Protein AF-A0A0Q9Y7Z0-F1 (afdb_monomer)

Mean predicted aligned error: 8.97 Å

Radius of gyration: 19.62 Å; Cα contacts (8 Å, |Δi|>4): 110; chains: 1; bounding box: 45×22×59 Å

Nearest PDB structures (foldseek):
  5e86-assembly1_A  TM=5.819E-01  e=2.543E-02  Homo sapiens
  6jpv-assembly1_B-2  TM=5.357E-01  e=3.797E-02  Homo sapiens
  1mu2-assembly1_B  TM=4.332E-01  e=1.112E+00  Human immunodeficiency virus 2

Structure (mmCIF, N/CA/C/O backbone):
data_AF-A0A0Q9Y7Z0-F1
#
_entry.id   AF-A0A0Q9Y7Z0-F1
#
loop_
_atom_site.group_PDB
_atom_site.id
_atom_site.type_symbol
_atom_site.label_atom_id
_atom_site.label_alt_id
_atom_site.label_comp_id
_atom_site.label_asym_id
_atom_site.label_entity_id
_atom_site.label_seq_id
_atom_site.pdbx_PDB_ins_code
_atom_site.Cartn_x
_atom_site.Cartn_y
_atom_site.Cartn_z
_atom_site.occupancy
_atom_site.B_iso_or_equiv
_atom_site.auth_seq_id
_atom_site.auth_comp_id
_atom_site.auth_asym_id
_atom_site.auth_atom_id
_atom_site.pdbx_PDB_model_num
ATOM 1 N N . MET A 1 1 ? -0.293 8.299 -5.335 1.00 86.81 1 MET A N 1
ATOM 2 C CA . MET A 1 1 ? -1.039 7.042 -5.172 1.00 86.81 1 MET A CA 1
ATOM 3 C C . MET A 1 1 ? -1.888 7.208 -3.940 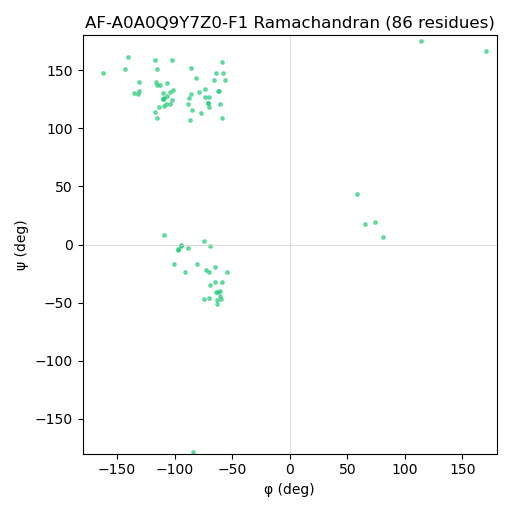1.00 86.81 1 MET A C 1
ATOM 5 O O . MET A 1 1 ? -1.331 7.469 -2.878 1.00 86.81 1 MET A O 1
ATOM 9 N N . ASP A 1 2 ? -3.193 7.058 -4.110 1.00 91.81 2 ASP A N 1
ATOM 10 C CA . ASP A 1 2 ? -4.142 7.089 -3.006 1.00 91.81 2 ASP A CA 1
ATOM 11 C C . ASP A 1 2 ? -4.632 5.669 -2.738 1.00 91.81 2 ASP A C 1
ATOM 13 O O . ASP A 1 2 ? -4.857 4.893 -3.668 1.00 91.81 2 ASP A O 1
ATOM 17 N N . VAL A 1 3 ? -4.744 5.330 -1.459 1.00 91.69 3 VAL A N 1
ATOM 18 C CA . VAL A 1 3 ? -5.349 4.090 -0.975 1.00 91.69 3 VAL A CA 1
ATOM 19 C C . VAL A 1 3 ? -6.654 4.471 -0.300 1.00 91.69 3 VAL A C 1
ATOM 21 O O . VAL A 1 3 ? -6.667 5.315 0.600 1.00 91.69 3 VAL A O 1
ATOM 24 N N . THR A 1 4 ? -7.747 3.856 -0.737 1.00 91.69 4 THR A N 1
ATOM 25 C CA . THR A 1 4 ? -9.101 4.137 -0.260 1.00 91.69 4 THR A CA 1
ATOM 26 C C . THR A 1 4 ? -9.702 2.932 0.458 1.00 91.69 4 THR A C 1
ATOM 28 O O . THR A 1 4 ? -9.372 1.788 0.153 1.00 91.69 4 THR A O 1
ATOM 31 N N . GLU A 1 5 ? -10.595 3.188 1.410 1.00 89.81 5 GLU A N 1
ATOM 32 C CA . GLU A 1 5 ? -11.392 2.183 2.119 1.00 89.81 5 GLU A CA 1
ATOM 33 C C . GLU A 1 5 ? -12.867 2.613 2.098 1.00 89.81 5 GLU A C 1
ATOM 35 O O . GLU A 1 5 ? -13.190 3.769 2.382 1.00 89.81 5 GLU A O 1
ATOM 40 N N . GLY A 1 6 ? -13.757 1.688 1.743 1.00 89.00 6 GLY A N 1
ATOM 41 C CA . GLY A 1 6 ? -15.197 1.912 1.652 1.00 89.00 6 GLY A CA 1
ATOM 42 C C . GLY A 1 6 ? -15.906 0.729 0.992 1.00 89.00 6 GLY A C 1
ATOM 43 O O . GLY A 1 6 ? -15.255 -0.146 0.426 1.00 89.00 6 GLY A O 1
ATOM 44 N N . GLU A 1 7 ? -17.232 0.693 1.103 1.00 89.00 7 GLU A N 1
ATOM 45 C CA . GLU A 1 7 ? -18.085 -0.341 0.488 1.00 89.00 7 GLU A CA 1
ATOM 46 C C . GLU A 1 7 ? -18.693 0.111 -0.851 1.00 89.00 7 GLU A C 1
ATOM 48 O O . GLU A 1 7 ? -19.361 -0.676 -1.518 1.00 89.00 7 GLU A O 1
ATOM 53 N N . ASP A 1 8 ? -18.464 1.369 -1.233 1.00 93.88 8 ASP A N 1
ATOM 54 C CA . ASP A 1 8 ? -18.978 1.981 -2.457 1.00 93.88 8 ASP A CA 1
ATOM 55 C C . ASP A 1 8 ? -17.889 2.054 -3.544 1.00 93.88 8 ASP A C 1
ATOM 57 O O . ASP A 1 8 ? -16.692 2.006 -3.254 1.00 93.88 8 ASP A O 1
ATOM 61 N N . GLU A 1 9 ? -18.304 2.169 -4.802 1.00 88.31 9 GLU A N 1
ATOM 62 C CA . GLU A 1 9 ? -17.404 2.400 -5.937 1.00 88.31 9 GLU A CA 1
ATOM 63 C C . GLU A 1 9 ? -17.211 3.896 -6.215 1.00 88.31 9 GLU A C 1
ATOM 65 O O . GLU A 1 9 ? -16.201 4.281 -6.810 1.00 88.31 9 GLU A O 1
ATOM 70 N N . ASP A 1 10 ? -18.157 4.742 -5.794 1.00 88.81 10 ASP A N 1
ATOM 71 C CA . ASP A 1 10 ? -18.069 6.186 -5.962 1.00 88.81 10 ASP A CA 1
ATOM 72 C C . ASP A 1 10 ? -16.999 6.776 -5.022 1.00 88.81 10 ASP A C 1
ATOM 74 O O . ASP A 1 10 ? -17.110 6.651 -3.794 1.00 88.81 10 ASP A O 1
ATOM 78 N N . PRO A 1 11 ? -15.976 7.472 -5.559 1.00 84.88 11 PRO A N 1
ATOM 79 C CA . PRO A 1 11 ? -14.971 8.156 -4.755 1.00 84.88 11 PRO A CA 1
ATOM 80 C C . PRO A 1 11 ? -15.534 9.152 -3.731 1.00 84.88 11 PRO A C 1
ATOM 82 O O . PRO A 1 11 ? -14.857 9.447 -2.748 1.00 84.88 11 PRO A O 1
ATOM 85 N N . GLU A 1 12 ? -16.745 9.678 -3.942 1.00 87.00 12 GLU A N 1
ATOM 86 C CA . GLU A 1 12 ? -17.416 10.587 -3.006 1.00 87.00 12 GLU A CA 1
ATOM 87 C C . GLU A 1 12 ? -17.924 9.870 -1.739 1.00 87.00 12 GLU A C 1
ATOM 89 O O . GLU A 1 12 ? -18.067 10.498 -0.687 1.00 87.00 12 GLU A O 1
ATOM 94 N N . TYR A 1 13 ? -18.129 8.549 -1.803 1.00 84.56 13 TYR A N 1
ATOM 95 C CA . TYR A 1 13 ? -18.637 7.724 -0.699 1.00 84.56 13 TYR A CA 1
ATOM 96 C C . TYR A 1 13 ? -17.587 6.789 -0.078 1.00 84.56 13 TYR A C 1
ATOM 98 O O . TYR A 1 13 ? -17.913 5.985 0.798 1.00 84.56 13 TYR A O 1
ATOM 106 N N . ILE A 1 14 ? -16.314 6.922 -0.461 1.00 88.38 14 ILE A N 1
ATOM 107 C CA . ILE A 1 14 ? -15.188 6.186 0.133 1.00 88.38 14 ILE A CA 1
ATOM 108 C C . ILE A 1 14 ? -14.198 7.136 0.808 1.00 88.38 14 ILE A C 1
ATOM 110 O O . ILE A 1 14 ? -14.124 8.328 0.515 1.00 88.38 14 ILE A O 1
ATOM 114 N N . LYS A 1 15 ? -13.397 6.607 1.733 1.00 87.38 15 LYS A N 1
ATOM 115 C CA . LYS A 1 15 ? -12.402 7.392 2.467 1.00 87.38 15 LYS A CA 1
ATOM 116 C C . LYS A 1 15 ? -11.005 7.118 1.933 1.00 87.38 15 LYS A C 1
ATOM 118 O O . LYS A 1 15 ? -10.585 5.968 1.877 1.00 87.38 15 LYS A O 1
ATOM 123 N N . ILE A 1 16 ? -10.235 8.166 1.647 1.00 90.56 16 ILE A N 1
ATOM 124 C CA . ILE A 1 16 ? -8.782 8.038 1.469 1.00 90.56 16 ILE A CA 1
ATOM 125 C C . ILE A 1 16 ? -8.160 7.747 2.839 1.00 90.56 16 ILE A C 1
ATOM 127 O O . ILE A 1 16 ? -8.282 8.545 3.771 1.00 90.56 16 ILE A O 1
ATOM 131 N N . ILE A 1 17 ? -7.511 6.592 2.965 1.00 90.25 17 ILE A N 1
ATOM 132 C CA . ILE A 1 17 ? -6.834 6.154 4.192 1.00 90.25 17 ILE A CA 1
ATOM 133 C C . ILE A 1 17 ? -5.322 6.376 4.137 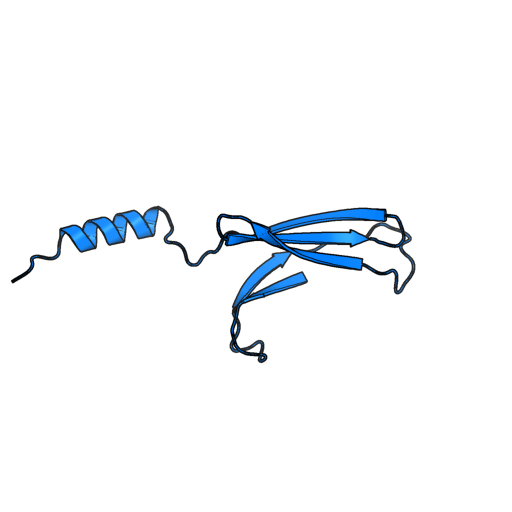1.00 90.25 17 ILE A C 1
ATOM 135 O O . ILE A 1 17 ? -4.679 6.417 5.181 1.00 90.25 17 ILE A O 1
ATOM 139 N N . GLY A 1 18 ? -4.751 6.585 2.951 1.00 89.94 18 GLY A N 1
ATOM 140 C CA . GLY A 1 18 ? -3.353 6.969 2.803 1.00 89.94 18 GLY A CA 1
ATOM 141 C C . GLY A 1 18 ? -3.055 7.551 1.430 1.00 89.94 18 GLY A C 1
ATOM 142 O O . GLY A 1 18 ? -3.638 7.137 0.431 1.00 89.94 18 GLY A O 1
ATOM 143 N N . THR A 1 19 ? -2.111 8.487 1.396 1.00 92.56 19 THR A N 1
ATOM 144 C CA . THR A 1 19 ? -1.618 9.124 0.173 1.00 92.56 19 THR A CA 1
ATOM 145 C C . THR A 1 19 ? -0.101 9.115 0.203 1.00 92.56 19 THR A C 1
ATOM 147 O O . THR A 1 19 ? 0.513 9.555 1.176 1.00 92.56 19 THR A O 1
ATOM 150 N N . SER A 1 20 ? 0.512 8.639 -0.878 1.00 89.38 20 SER A N 1
ATOM 151 C CA . SER A 1 20 ? 1.964 8.674 -1.045 1.00 89.38 20 SER A CA 1
ATOM 152 C C . SER A 1 20 ? 2.365 8.950 -2.489 1.00 89.38 20 SER A C 1
ATOM 154 O O . SER A 1 20 ? 1.661 8.600 -3.443 1.00 89.38 20 SER A O 1
ATOM 156 N N . THR A 1 21 ? 3.529 9.570 -2.649 1.00 91.81 21 THR A N 1
ATOM 157 C CA . THR A 1 21 ? 4.180 9.778 -3.941 1.00 91.81 21 THR A CA 1
ATOM 158 C C . THR A 1 21 ? 5.366 8.835 -4.035 1.00 91.81 21 THR A C 1
ATOM 160 O O . THR A 1 21 ? 6.224 8.822 -3.156 1.00 91.81 21 THR A O 1
ATOM 163 N N . ILE A 1 22 ? 5.425 8.064 -5.117 1.00 90.38 22 ILE A N 1
ATOM 164 C CA . ILE A 1 22 ? 6.532 7.152 -5.395 1.00 90.38 22 ILE A CA 1
ATOM 165 C C . ILE A 1 22 ? 7.433 7.808 -6.434 1.00 90.38 22 ILE A C 1
ATOM 167 O O . ILE A 1 22 ? 6.952 8.309 -7.452 1.00 90.38 22 ILE A O 1
ATOM 171 N N . GLN A 1 23 ? 8.737 7.794 -6.179 1.00 90.62 23 GLN A N 1
ATOM 172 C CA . GLN A 1 23 ? 9.725 8.298 -7.123 1.00 90.62 23 GLN A CA 1
ATOM 173 C C . GLN A 1 23 ? 10.132 7.178 -8.074 1.00 90.62 23 GLN A C 1
ATOM 175 O O . GLN A 1 23 ? 10.632 6.141 -7.644 1.00 90.62 23 GLN A O 1
ATOM 180 N N . LEU A 1 24 ? 9.921 7.391 -9.372 1.00 91.19 24 LEU A N 1
ATOM 181 C CA . LEU A 1 24 ? 10.334 6.433 -10.393 1.00 91.19 24 LEU A CA 1
ATOM 182 C C . LEU A 1 24 ? 11.829 6.591 -10.715 1.00 91.19 24 LEU A C 1
ATOM 184 O O . LEU A 1 24 ? 12.328 7.723 -10.753 1.00 91.19 24 LEU A O 1
ATOM 188 N N . PRO A 1 25 ? 12.549 5.485 -10.976 1.00 89.12 25 PRO A N 1
ATOM 189 C CA . PRO A 1 25 ? 13.942 5.545 -11.392 1.00 89.12 25 PRO A CA 1
ATOM 190 C C . PRO A 1 25 ? 14.079 6.251 -12.746 1.00 89.12 25 PRO A C 1
ATOM 192 O O . PRO A 1 25 ? 13.213 6.166 -13.622 1.00 89.12 25 PRO A O 1
ATOM 195 N N . SER A 1 26 ? 15.195 6.955 -12.933 1.00 90.00 26 SER A N 1
ATOM 196 C CA . SER A 1 26 ? 15.502 7.587 -14.213 1.00 90.00 26 SER A CA 1
ATOM 197 C C . SER A 1 26 ? 15.734 6.531 -15.297 1.00 90.00 26 SER A C 1
ATOM 199 O O . SER A 1 26 ? 16.338 5.488 -15.060 1.00 90.00 26 SER A O 1
ATOM 201 N N . GLY A 1 27 ? 15.253 6.806 -16.512 1.00 88.56 27 GLY A N 1
ATOM 202 C CA . GLY A 1 27 ? 15.423 5.899 -17.650 1.00 88.56 27 GLY A CA 1
ATOM 203 C C . GLY A 1 27 ? 14.437 4.730 -17.700 1.00 88.56 27 GLY A C 1
ATOM 204 O O . GLY A 1 27 ? 14.576 3.889 -18.585 1.00 88.56 27 GLY A O 1
ATOM 205 N N . LEU A 1 28 ? 13.434 4.688 -16.815 1.00 91.69 28 LEU A N 1
ATOM 206 C CA . LEU A 1 28 ? 12.349 3.715 -16.907 1.00 91.69 28 LEU A CA 1
ATOM 207 C C . LEU A 1 28 ? 11.593 3.890 -18.241 1.00 91.69 28 LEU A C 1
ATOM 209 O O . LEU A 1 28 ? 11.071 4.983 -18.498 1.00 91.69 28 LEU A O 1
ATOM 213 N N . PRO A 1 29 ? 11.522 2.858 -19.104 1.00 94.12 29 PRO A N 1
ATOM 214 C CA . PRO A 1 29 ? 10.760 2.944 -20.342 1.00 94.12 29 PRO A CA 1
ATOM 215 C C . PRO A 1 29 ? 9.288 3.264 -20.077 1.00 94.12 29 PRO A C 1
ATOM 217 O O . PRO A 1 29 ? 8.706 2.817 -19.084 1.00 94.12 29 PRO A O 1
ATOM 220 N N . MET A 1 30 ? 8.654 3.999 -20.992 1.00 92.62 30 MET A N 1
ATOM 221 C CA . MET A 1 30 ? 7.207 4.197 -20.924 1.00 92.62 30 MET A CA 1
ATOM 222 C C . MET A 1 30 ? 6.477 2.852 -20.911 1.00 92.62 30 MET A C 1
ATOM 224 O O . 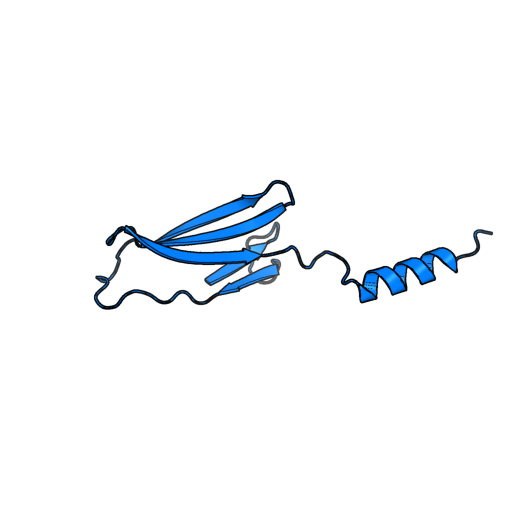MET A 1 30 ? 6.841 1.931 -21.639 1.00 92.62 30 MET A O 1
ATOM 228 N N . SER A 1 31 ? 5.404 2.778 -20.123 1.00 92.38 31 SER A N 1
ATOM 229 C CA . SER A 1 31 ? 4.595 1.566 -19.926 1.00 92.38 31 SER A CA 1
ATOM 230 C C . SER A 1 31 ? 5.328 0.406 -19.239 1.00 92.38 31 SER A C 1
ATOM 232 O O . SER A 1 31 ? 4.856 -0.727 -19.306 1.00 92.38 31 SER A O 1
ATOM 234 N N . SER A 1 32 ? 6.455 0.666 -18.565 1.00 94.88 32 SER A N 1
ATOM 235 C CA . SER A 1 32 ? 7.071 -0.342 -17.697 1.00 94.88 32 SER A CA 1
ATOM 236 C C . SER A 1 32 ? 6.107 -0.723 -16.568 1.00 94.88 32 SER A C 1
ATOM 238 O O . SER A 1 32 ? 5.528 0.170 -15.941 1.00 94.88 32 SER A O 1
ATOM 240 N N . PRO A 1 33 ? 5.903 -2.025 -16.312 1.00 95.44 33 PRO A N 1
ATOM 241 C CA . PRO A 1 33 ? 4.946 -2.477 -15.316 1.00 95.44 33 PRO A CA 1
ATOM 242 C C . PRO A 1 33 ? 5.419 -2.152 -13.896 1.00 95.44 33 PRO A C 1
ATOM 244 O O . PRO A 1 33 ? 6.512 -2.546 -13.488 1.00 95.44 33 PRO A O 1
ATOM 247 N N . ILE A 1 34 ? 4.556 -1.476 -13.138 1.00 95.06 34 ILE A N 1
ATOM 248 C CA . ILE A 1 34 ? 4.710 -1.281 -11.696 1.00 95.06 34 ILE A CA 1
ATOM 249 C C . ILE A 1 34 ? 3.735 -2.216 -10.987 1.00 95.06 34 ILE A C 1
ATOM 251 O O . ILE A 1 34 ? 2.525 -2.138 -11.200 1.00 95.06 34 ILE A O 1
ATOM 255 N N . GLU A 1 35 ? 4.262 -3.097 -10.146 1.00 96.69 35 GLU A N 1
ATOM 256 C CA . GLU A 1 35 ? 3.468 -3.941 -9.264 1.00 96.69 35 GLU A CA 1
ATOM 257 C C . GLU A 1 35 ? 3.151 -3.185 -7.979 1.00 96.69 35 GLU A C 1
ATOM 259 O O . GLU A 1 35 ? 4.041 -2.643 -7.323 1.00 96.69 35 GLU A O 1
ATOM 264 N N . ILE A 1 36 ? 1.872 -3.174 -7.615 1.00 96.12 36 ILE A N 1
ATOM 265 C CA . ILE A 1 36 ? 1.388 -2.634 -6.352 1.00 96.12 36 ILE A CA 1
ATOM 266 C C . ILE A 1 36 ? 0.842 -3.799 -5.534 1.00 96.12 36 ILE A C 1
ATOM 268 O O . ILE A 1 36 ? -0.112 -4.456 -5.945 1.00 96.12 36 ILE A O 1
ATOM 272 N N . THR A 1 37 ? 1.434 -4.042 -4.367 1.00 96.81 37 THR A N 1
ATOM 273 C CA . THR A 1 37 ? 0.962 -5.053 -3.415 1.00 96.81 37 THR A CA 1
ATOM 274 C C . THR A 1 37 ? 0.328 -4.361 -2.219 1.00 96.81 37 THR A C 1
ATOM 276 O O . THR A 1 37 ? 1.003 -3.605 -1.522 1.00 96.81 37 THR A O 1
ATOM 279 N N . ILE A 1 38 ? -0.951 -4.643 -1.965 1.00 94.94 38 ILE A N 1
ATOM 280 C CA . ILE A 1 38 ? -1.670 -4.208 -0.762 1.00 94.94 38 ILE A CA 1
ATOM 281 C C . ILE A 1 38 ? -1.904 -5.437 0.113 1.00 94.94 38 ILE A C 1
ATOM 283 O O . ILE A 1 38 ? -2.453 -6.438 -0.347 1.00 94.94 38 ILE A O 1
ATOM 287 N N . SER A 1 39 ? -1.481 -5.377 1.370 1.00 95.19 39 SER A N 1
ATOM 288 C CA . SER A 1 39 ? -1.662 -6.465 2.332 1.00 95.19 39 SER A CA 1
ATOM 289 C C . SER A 1 39 ? -2.013 -5.939 3.718 1.00 95.19 39 SER A C 1
ATOM 291 O O . SER A 1 39 ? -1.792 -4.770 4.023 1.00 95.19 39 SER A O 1
ATOM 293 N N . TYR A 1 40 ? -2.569 -6.816 4.550 1.00 92.88 40 TYR A N 1
ATOM 294 C CA . TYR A 1 40 ? -2.888 -6.532 5.945 1.00 92.88 40 TYR A CA 1
ATOM 295 C C . TYR A 1 40 ? -2.029 -7.413 6.845 1.00 92.88 40 TYR A C 1
ATOM 297 O O . TYR A 1 40 ? -1.874 -8.609 6.579 1.00 92.88 40 TYR A O 1
ATOM 305 N N . ASP A 1 41 ? -1.500 -6.840 7.922 1.00 92.50 41 ASP A N 1
ATOM 306 C CA . ASP A 1 41 ? -0.853 -7.617 8.975 1.00 92.50 41 ASP A CA 1
ATOM 307 C C . ASP A 1 41 ? -1.875 -8.161 9.998 1.00 92.50 41 ASP A C 1
ATOM 309 O O . ASP A 1 41 ? -3.088 -7.960 9.892 1.00 92.50 41 ASP A O 1
ATOM 313 N N . LYS A 1 42 ? -1.388 -8.864 11.029 1.00 92.75 42 LYS A N 1
ATOM 314 C CA . LYS A 1 42 ? -2.242 -9.434 12.090 1.00 92.75 42 LYS A CA 1
ATOM 315 C C . LYS A 1 42 ? -2.967 -8.380 12.935 1.00 92.75 42 LYS A C 1
ATOM 317 O O . LYS A 1 42 ? -3.935 -8.724 13.606 1.00 92.75 42 LYS A O 1
ATOM 322 N N . ASN A 1 43 ? -2.491 -7.139 12.927 1.00 88.38 43 ASN A N 1
ATOM 323 C CA . ASN A 1 43 ? -3.070 -6.019 13.661 1.00 88.38 43 ASN A CA 1
ATOM 324 C C . ASN A 1 43 ? -4.035 -5.203 12.784 1.00 88.38 43 ASN A C 1
ATOM 326 O O . ASN A 1 43 ? -4.623 -4.232 13.257 1.00 88.38 43 ASN A O 1
ATOM 330 N N . GLY A 1 44 ? -4.210 -5.588 11.515 1.00 86.44 44 GLY A N 1
ATOM 331 C CA . GLY A 1 44 ? -5.029 -4.857 10.555 1.00 86.44 44 GLY A CA 1
ATOM 332 C C . GLY A 1 44 ? -4.374 -3.571 10.048 1.00 86.44 44 GLY A C 1
ATOM 333 O O . GLY A 1 44 ? -5.087 -2.706 9.540 1.00 86.44 44 GLY A O 1
ATOM 334 N N . ILE A 1 45 ? -3.051 -3.434 10.187 1.00 90.56 45 ILE A N 1
ATOM 335 C CA . ILE A 1 45 ? -2.276 -2.360 9.560 1.00 90.56 45 ILE A CA 1
ATOM 336 C C . ILE A 1 45 ? -2.164 -2.667 8.067 1.00 90.56 45 ILE A C 1
ATOM 338 O O . ILE A 1 45 ? -1.869 -3.801 7.679 1.00 90.56 45 ILE A O 1
ATOM 342 N N . VAL A 1 46 ? -2.414 -1.659 7.230 1.00 92.88 46 VAL A N 1
ATOM 343 C CA . VAL A 1 46 ? -2.321 -1.796 5.774 1.00 92.88 46 VAL A CA 1
ATOM 344 C C . VAL A 1 46 ? -0.893 -1.506 5.333 1.00 92.88 46 VAL A C 1
ATOM 346 O O . VAL A 1 46 ? -0.346 -0.438 5.602 1.00 92.88 46 VAL A O 1
ATOM 349 N N . HIS A 1 47 ? -0.318 -2.444 4.593 1.00 94.94 47 HIS A N 1
ATOM 350 C CA . HIS A 1 47 ? 0.982 -2.332 3.952 1.00 94.94 47 HIS A CA 1
ATOM 351 C C . HIS A 1 47 ? 0.783 -2.220 2.447 1.00 94.94 47 HIS A C 1
ATOM 353 O O . HIS A 1 47 ? 0.233 -3.128 1.822 1.00 94.94 47 HIS A O 1
ATOM 359 N N . THR A 1 48 ? 1.230 -1.113 1.863 1.00 95.88 48 THR A N 1
ATOM 360 C CA . THR A 1 48 ? 1.192 -0.879 0.417 1.00 95.88 48 THR A CA 1
ATOM 361 C C . THR A 1 48 ? 2.613 -0.745 -0.103 1.00 95.88 48 THR A C 1
ATOM 363 O O . THR A 1 48 ? 3.298 0.218 0.231 1.00 95.88 48 THR A O 1
ATOM 366 N N . ARG A 1 49 ? 3.064 -1.690 -0.928 1.00 95.94 49 ARG A N 1
ATOM 367 C CA . ARG A 1 49 ? 4.412 -1.696 -1.513 1.00 95.94 49 ARG A CA 1
ATOM 368 C C . ARG A 1 49 ? 4.349 -1.562 -3.025 1.00 95.94 49 ARG A C 1
ATOM 370 O O . ARG A 1 49 ? 3.502 -2.188 -3.660 1.00 95.94 49 ARG A O 1
ATOM 377 N N . ALA A 1 50 ? 5.261 -0.776 -3.585 1.00 96.25 50 ALA A N 1
ATOM 378 C CA . ALA A 1 50 ? 5.415 -0.616 -5.022 1.00 96.25 50 ALA A CA 1
ATOM 379 C C . ALA A 1 50 ? 6.742 -1.209 -5.496 1.00 96.25 50 ALA A C 1
ATOM 381 O O . A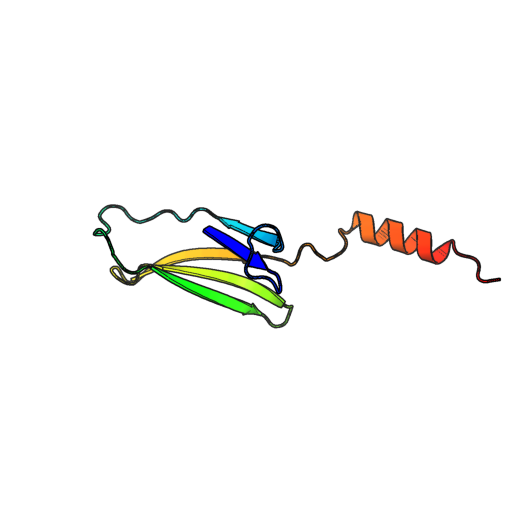LA A 1 50 ? 7.782 -1.001 -4.876 1.00 96.25 50 ALA A O 1
ATOM 382 N N . LYS A 1 51 ? 6.712 -1.921 -6.620 1.00 96.19 51 LYS A N 1
ATOM 383 C CA . LYS A 1 51 ? 7.890 -2.540 -7.221 1.00 96.19 51 LYS A CA 1
ATOM 384 C C . LYS A 1 51 ? 7.910 -2.297 -8.723 1.00 96.19 51 LYS A C 1
ATOM 386 O O . LYS A 1 51 ? 6.928 -2.544 -9.415 1.00 96.19 51 LYS A O 1
ATOM 391 N N . ASP A 1 52 ? 9.041 -1.833 -9.231 1.00 95.81 52 ASP A N 1
ATOM 392 C CA . ASP A 1 52 ? 9.318 -1.806 -10.661 1.00 95.81 52 ASP A CA 1
ATOM 393 C C . ASP A 1 52 ? 9.690 -3.218 -11.122 1.00 95.81 52 ASP A C 1
ATOM 395 O O . ASP A 1 52 ? 10.736 -3.749 -10.744 1.00 95.81 52 ASP A O 1
ATOM 399 N N . LEU A 1 53 ? 8.835 -3.829 -11.942 1.00 95.69 53 LEU A N 1
ATOM 400 C CA . LEU A 1 53 ? 9.072 -5.175 -12.457 1.00 95.69 53 LEU A CA 1
ATOM 401 C C . LEU A 1 53 ? 10.043 -5.201 -13.645 1.00 95.69 53 LEU A C 1
ATOM 403 O O . LEU A 1 53 ? 10.559 -6.267 -13.971 1.00 95.69 53 LEU A O 1
ATOM 407 N N . PHE A 1 54 ? 10.295 -4.065 -14.303 1.00 94.81 54 PHE A N 1
ATOM 408 C CA . PHE A 1 54 ? 11.225 -4.000 -15.430 1.00 94.81 54 PHE A CA 1
ATOM 409 C C . PHE A 1 54 ? 12.678 -4.074 -14.954 1.00 94.81 54 PHE A C 1
ATOM 411 O O . PHE A 1 54 ? 13.462 -4.851 -15.497 1.00 94.81 54 PHE A O 1
ATOM 418 N N . ASN A 1 55 ? 13.028 -3.297 -13.925 1.00 93.62 55 ASN A N 1
ATOM 419 C CA . ASN A 1 55 ? 14.376 -3.300 -13.347 1.00 93.62 55 ASN A CA 1
ATOM 420 C C . ASN A 1 55 ? 14.516 -4.184 -12.095 1.00 93.62 55 ASN A C 1
ATOM 422 O O . ASN A 1 55 ? 15.621 -4.295 -11.569 1.00 93.62 55 ASN A O 1
ATOM 426 N N . ASP A 1 56 ? 13.424 -4.790 -11.616 1.00 94.69 56 ASP A N 1
ATOM 427 C CA . ASP A 1 56 ? 13.364 -5.553 -10.359 1.00 94.69 56 ASP A CA 1
ATOM 428 C C . ASP A 1 56 ? 13.759 -4.715 -9.124 1.00 94.69 56 ASP A C 1
ATOM 430 O O . ASP A 1 56 ? 14.504 -5.153 -8.248 1.00 94.69 56 ASP A O 1
ATOM 434 N N . ILE A 1 57 ? 13.264 -3.473 -9.055 1.00 94.44 57 ILE A N 1
ATOM 435 C CA . ILE A 1 57 ? 13.611 -2.497 -8.009 1.00 94.44 57 ILE A CA 1
ATOM 436 C C . ILE A 1 57 ? 12.420 -2.268 -7.075 1.00 94.44 57 ILE A C 1
ATOM 438 O O . ILE A 1 57 ? 11.311 -1.980 -7.523 1.00 94.44 57 ILE A O 1
ATOM 442 N N . ASP A 1 58 ? 12.661 -2.345 -5.764 1.00 95.19 58 ASP A N 1
ATOM 443 C CA . ASP A 1 58 ? 11.702 -1.902 -4.746 1.00 95.19 58 ASP A CA 1
ATOM 444 C C . ASP A 1 58 ? 11.617 -0.367 -4.752 1.00 95.19 58 ASP A C 1
ATOM 446 O O . ASP A 1 58 ? 12.627 0.324 -4.594 1.00 95.19 58 ASP A O 1
ATOM 450 N N . LEU A 1 59 ? 10.414 0.161 -4.976 1.00 95.06 59 LEU A N 1
ATOM 451 C CA . LEU A 1 59 ? 10.147 1.598 -5.046 1.00 95.06 59 LEU A CA 1
ATOM 452 C C . LEU A 1 59 ? 9.674 2.174 -3.704 1.00 95.06 59 LEU A C 1
ATOM 454 O O . LEU A 1 59 ? 9.441 3.381 -3.599 1.00 95.06 59 LEU A O 1
ATOM 458 N N . GLY A 1 60 ? 9.548 1.328 -2.682 1.00 94.38 60 GLY A N 1
ATOM 459 C CA . GLY A 1 60 ? 9.206 1.702 -1.323 1.00 94.38 60 GLY A CA 1
ATOM 460 C C . GLY A 1 60 ? 7.854 1.174 -0.858 1.00 94.38 60 GLY A C 1
ATOM 461 O O . GLY A 1 60 ? 7.062 0.576 -1.593 1.00 94.38 60 GLY A O 1
ATOM 462 N N . GLU A 1 61 ? 7.594 1.437 0.418 1.00 95.19 61 GLU A N 1
ATOM 463 C CA . GLU A 1 61 ? 6.413 0.990 1.140 1.00 95.19 61 GLU A CA 1
ATOM 464 C C . GLU A 1 61 ? 5.766 2.160 1.883 1.00 95.19 61 GLU A C 1
ATOM 466 O O . GLU A 1 61 ? 6.444 2.996 2.482 1.00 95.19 61 GLU A O 1
ATOM 471 N N . MET A 1 62 ? 4.438 2.193 1.856 1.00 93.81 62 MET A N 1
ATOM 472 C CA . MET A 1 62 ? 3.607 3.022 2.713 1.00 93.81 62 MET A CA 1
ATOM 473 C C . MET A 1 6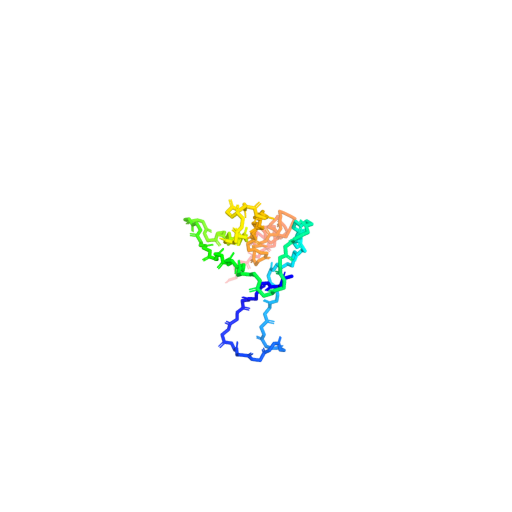2 ? 2.886 2.118 3.711 1.00 93.81 62 MET A C 1
ATOM 475 O O . MET A 1 62 ? 2.179 1.186 3.322 1.00 93.81 62 MET A O 1
ATOM 479 N N . VAL A 1 63 ? 3.048 2.431 4.994 1.00 93.25 63 VAL A N 1
ATOM 480 C CA . VAL A 1 63 ? 2.337 1.784 6.098 1.00 93.25 63 VAL A CA 1
ATOM 481 C C . VAL A 1 63 ? 1.218 2.715 6.547 1.00 93.25 63 VAL A C 1
ATOM 483 O O . VAL A 1 63 ? 1.469 3.878 6.861 1.00 93.25 63 VAL A O 1
ATOM 486 N N . ILE A 1 64 ? -0.013 2.213 6.552 1.00 90.38 64 ILE A N 1
ATOM 487 C CA . ILE A 1 64 ? -1.197 2.962 6.965 1.00 90.38 64 ILE A CA 1
ATOM 488 C C . ILE A 1 64 ? -1.757 2.307 8.221 1.00 90.38 64 ILE A C 1
ATOM 490 O O . ILE A 1 64 ? -2.350 1.224 8.188 1.00 90.38 64 ILE A O 1
ATOM 494 N N . GLU A 1 65 ? -1.595 3.002 9.339 1.00 82.50 65 GLU A N 1
ATOM 495 C CA . GLU A 1 65 ? -2.305 2.688 10.570 1.00 82.50 65 GLU A CA 1
ATOM 496 C C . GLU A 1 65 ? -3.731 3.238 10.473 1.00 82.50 65 GLU A C 1
ATOM 498 O O . GLU A 1 65 ? -3.947 4.395 10.100 1.00 82.50 65 GLU A O 1
ATOM 503 N N . ARG A 1 66 ? -4.732 2.416 10.799 1.00 68.06 66 ARG A N 1
ATOM 504 C CA . ARG A 1 66 ? -6.134 2.847 10.784 1.00 68.06 66 ARG A CA 1
ATOM 505 C C . ARG A 1 66 ? -6.336 4.031 11.734 1.00 68.06 66 ARG A C 1
ATOM 507 O O . ARG A 1 66 ? -6.370 3.864 12.950 1.00 68.06 66 ARG A O 1
ATOM 514 N N . GLN A 1 67 ? -6.568 5.215 11.167 1.00 61.56 67 GLN A N 1
ATOM 515 C CA . GLN A 1 67 ? -6.914 6.436 11.911 1.00 61.56 67 GLN A CA 1
ATOM 516 C C . GLN A 1 67 ? -8.308 6.398 12.558 1.00 61.56 67 GLN A C 1
ATOM 518 O O . GLN A 1 67 ? -8.703 7.348 13.219 1.00 61.56 67 GLN A O 1
ATOM 523 N N . SER A 1 68 ? -9.078 5.321 12.379 1.00 56.72 68 SER A N 1
ATOM 524 C CA . SER A 1 68 ? -10.362 5.126 13.070 1.00 56.72 68 SER A CA 1
ATOM 525 C C . SER A 1 68 ? -10.199 4.749 14.553 1.00 56.72 68 SER A C 1
ATOM 527 O O . SER A 1 68 ? -11.190 4.490 15.233 1.00 56.72 68 SER A O 1
ATOM 529 N N . ASN A 1 69 ? -8.963 4.707 15.060 1.00 57.16 69 ASN A N 1
ATOM 530 C CA . ASN A 1 69 ? -8.662 4.568 16.479 1.00 57.16 69 ASN A CA 1
ATOM 531 C C . ASN A 1 69 ? -8.654 5.932 17.175 1.00 57.16 69 ASN A C 1
ATOM 533 O O . ASN A 1 69 ? -8.335 6.954 16.575 1.00 57.16 69 ASN A O 1
ATOM 537 N N . LEU A 1 70 ? -8.972 5.930 18.469 1.00 58.19 70 LEU A N 1
ATOM 538 C CA . LEU A 1 70 ? -8.837 7.118 19.306 1.00 58.19 70 LEU A CA 1
ATOM 539 C C . LEU A 1 70 ? -7.370 7.538 19.355 1.00 58.19 70 LEU A C 1
ATOM 541 O O . LEU A 1 70 ? -6.499 6.718 19.655 1.00 58.19 70 LEU A O 1
ATOM 545 N N . THR A 1 71 ? -7.100 8.823 19.137 1.00 72.88 71 THR A N 1
ATOM 546 C CA . THR A 1 71 ? -5.826 9.393 19.574 1.00 72.88 71 THR A CA 1
ATOM 547 C C . THR A 1 71 ? -5.686 9.215 21.084 1.00 72.88 71 THR A C 1
ATOM 549 O O . THR A 1 71 ? -6.669 9.088 21.820 1.00 72.88 71 THR A O 1
ATOM 552 N N . GLN A 1 72 ? -4.451 9.238 21.581 1.00 72.31 72 GLN A N 1
ATOM 553 C CA . GLN A 1 72 ? -4.195 9.082 23.013 1.00 72.31 72 GLN A CA 1
ATOM 554 C C . GLN A 1 72 ? -4.913 10.165 23.843 1.00 72.31 72 GLN A C 1
ATOM 556 O O . GLN A 1 72 ? -5.396 9.888 24.937 1.00 72.31 72 GLN A O 1
ATOM 561 N N . GLN A 1 73 ? -5.071 11.372 23.287 1.00 75.12 73 GLN A N 1
ATOM 562 C CA . GLN A 1 73 ? -5.858 12.444 23.901 1.00 75.12 73 GLN A CA 1
ATOM 563 C C . GLN A 1 73 ? -7.364 12.148 23.893 1.00 75.12 73 GLN A C 1
ATOM 565 O O . GLN A 1 73 ? -8.021 12.304 24.920 1.00 75.12 73 GLN A O 1
ATOM 570 N N . GLU A 1 74 ? -7.925 11.694 22.770 1.00 75.06 74 GLU A N 1
ATOM 571 C CA . GLU A 1 74 ? -9.350 11.342 22.689 1.00 75.06 74 GLU A CA 1
ATOM 572 C C . GLU A 1 74 ? -9.705 10.143 23.576 1.00 75.06 74 GLU A C 1
ATOM 574 O O . GLU A 1 74 ? -10.814 10.084 24.112 1.00 75.06 74 GLU A O 1
ATOM 579 N N . PHE A 1 75 ? -8.771 9.207 23.759 1.00 80.81 75 PHE A N 1
ATOM 580 C CA . PHE A 1 75 ? -8.921 8.076 24.668 1.00 80.81 75 PHE A CA 1
ATOM 581 C C . PHE A 1 75 ? -9.055 8.533 26.122 1.00 80.81 75 PHE A C 1
ATOM 583 O O . PHE A 1 75 ? -10.022 8.156 26.783 1.00 80.81 75 PHE A O 1
ATOM 590 N N . GLU A 1 76 ? -8.142 9.379 26.609 1.00 85.12 76 GLU A N 1
ATOM 591 C CA . GLU A 1 76 ? -8.208 9.871 27.991 1.00 85.12 76 GLU A CA 1
ATOM 592 C C . GLU A 1 76 ? -9.465 10.718 28.233 1.00 85.12 76 GLU A C 1
ATOM 594 O O . GLU A 1 76 ? -10.157 10.515 29.227 1.00 85.12 76 GLU A O 1
ATOM 599 N N . VAL A 1 77 ? -9.850 11.584 27.288 1.00 84.25 77 VAL A N 1
ATOM 600 C CA . VAL A 1 77 ? -11.092 12.371 27.404 1.00 84.25 77 VAL A CA 1
ATOM 601 C C . VAL A 1 77 ? -12.327 11.468 27.489 1.00 84.25 77 VAL A C 1
ATOM 603 O O . VAL A 1 77 ? -13.206 11.686 28.326 1.00 84.25 77 VAL 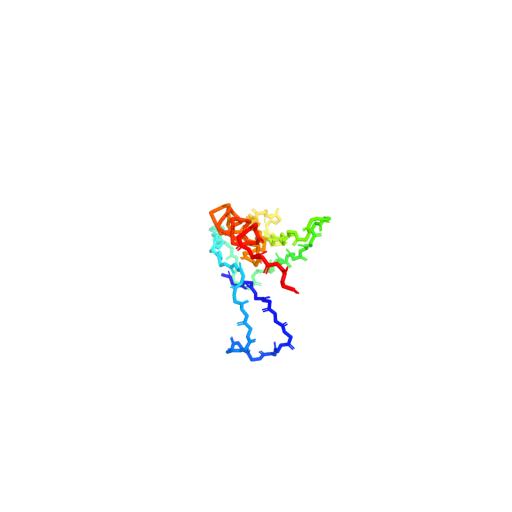A O 1
ATOM 606 N N . LYS A 1 78 ? -12.411 10.428 26.650 1.00 83.56 78 LYS A N 1
ATOM 607 C CA . LYS A 1 78 ? -13.546 9.490 26.669 1.00 83.56 78 LYS A CA 1
ATOM 608 C C . LYS A 1 78 ? -13.561 8.617 27.919 1.00 83.56 78 LYS A C 1
ATOM 610 O O . LYS A 1 78 ? -14.642 8.319 28.420 1.00 83.56 78 LYS A O 1
ATOM 615 N N . LYS A 1 79 ? -12.392 8.240 28.439 1.00 84.50 79 LYS A N 1
ATOM 616 C CA . LYS A 1 79 ? -12.251 7.499 29.695 1.00 84.50 79 LYS A CA 1
ATOM 617 C C . LYS A 1 79 ? -12.763 8.309 30.886 1.00 84.50 79 LYS A C 1
ATOM 619 O O . LYS A 1 79 ? -13.574 7.793 31.646 1.00 84.50 79 LYS A O 1
ATOM 624 N N . GLU A 1 80 ? -12.373 9.577 31.000 1.00 83.25 80 GLU A N 1
ATOM 625 C CA . GLU A 1 80 ? -12.894 10.478 32.040 1.00 83.25 80 GLU A CA 1
ATOM 626 C C . GLU A 1 80 ? -14.406 10.700 31.893 1.00 83.25 80 GLU A C 1
ATOM 628 O O . GLU A 1 80 ? -15.150 10.634 32.869 1.00 83.25 80 GLU A O 1
ATOM 633 N N . THR A 1 81 ? -14.888 10.867 30.655 1.00 83.38 81 THR A N 1
ATOM 634 C CA . THR A 1 81 ? -16.326 11.012 30.379 1.00 83.38 81 THR A CA 1
ATOM 635 C C . THR A 1 81 ? -17.109 9.785 30.854 1.00 83.38 81 THR A C 1
ATOM 637 O O . THR A 1 81 ? -18.111 9.941 31.543 1.00 83.38 81 THR A O 1
ATOM 640 N N . LEU A 1 82 ? -16.637 8.571 30.548 1.00 82.62 82 LEU A N 1
ATOM 641 C CA . LEU A 1 82 ? -17.256 7.313 30.989 1.00 82.62 82 LEU A CA 1
ATOM 642 C C . LEU A 1 82 ? -17.310 7.182 32.515 1.00 82.62 82 LEU A C 1
ATOM 644 O O . LEU A 1 82 ? -18.311 6.711 33.045 1.00 82.62 82 LEU A O 1
ATOM 648 N N . LEU A 1 83 ? -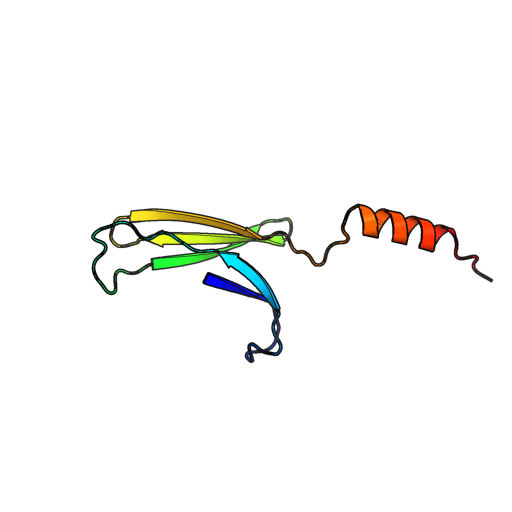16.255 7.602 33.218 1.00 81.06 83 LEU A N 1
ATOM 649 C CA . LEU A 1 83 ? -16.191 7.558 34.683 1.00 81.06 83 LEU A CA 1
ATOM 650 C C . LEU A 1 83 ? -17.125 8.576 35.355 1.00 81.06 83 LEU A C 1
ATOM 652 O O . LEU A 1 83 ? -17.511 8.379 36.503 1.00 81.06 83 LEU A O 1
ATOM 656 N N . SER A 1 84 ? -17.486 9.647 34.646 1.00 80.81 84 SER A N 1
ATOM 657 C CA . SER A 1 84 ? -18.340 10.729 35.153 1.00 80.81 84 SER A CA 1
ATOM 658 C C . SER A 1 84 ? -19.844 10.508 34.951 1.00 80.81 84 SER A C 1
ATOM 660 O O . SER A 1 84 ? -20.645 11.338 35.377 1.00 80.81 84 SER A O 1
ATOM 662 N N . ILE A 1 85 ? -20.243 9.414 34.294 1.00 80.50 85 ILE A N 1
ATOM 663 C CA . ILE A 1 85 ? -21.654 9.075 34.095 1.00 80.50 85 ILE A CA 1
ATOM 664 C C . ILE A 1 85 ? -22.130 8.281 35.315 1.00 8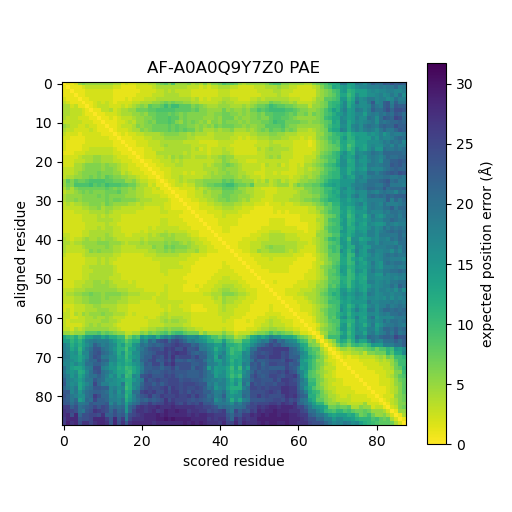0.50 85 ILE A C 1
ATOM 666 O O . ILE A 1 85 ? -21.782 7.113 35.483 1.00 80.50 85 ILE A O 1
ATOM 670 N N . GLU A 1 86 ? -22.940 8.911 36.164 1.00 67.44 86 GLU A N 1
ATOM 671 C CA . GLU A 1 86 ? -23.704 8.203 37.192 1.00 67.44 86 GLU A CA 1
ATOM 672 C C . GLU A 1 86 ? -24.867 7.456 36.526 1.00 67.44 86 GLU A C 1
ATOM 674 O O . GLU A 1 86 ? -25.633 8.027 35.747 1.00 67.44 86 GLU A O 1
ATOM 679 N N . VAL A 1 87 ? -24.967 6.153 36.796 1.00 63.31 87 VAL A N 1
ATOM 680 C CA . VAL A 1 87 ? -26.099 5.325 36.367 1.00 63.31 87 VAL A CA 1
ATOM 681 C C . VAL A 1 87 ? -27.197 5.472 37.418 1.00 63.31 87 VAL A C 1
ATOM 683 O O . VAL A 1 87 ? -26.977 5.100 38.571 1.00 63.31 87 VAL A O 1
ATOM 686 N N . GLU A 1 88 ? -28.338 6.035 37.018 1.00 48.50 88 GLU A N 1
ATOM 687 C CA . GLU A 1 88 ? -29.555 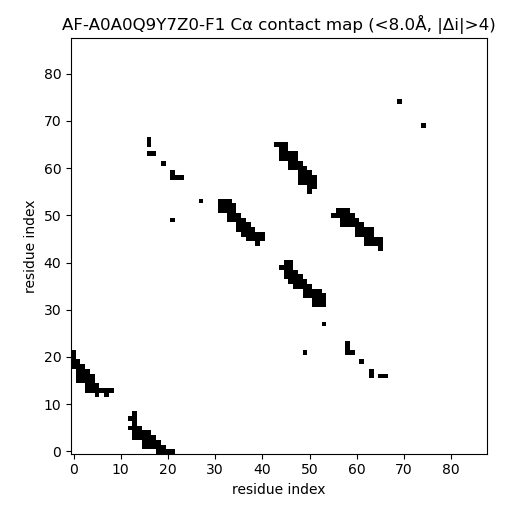6.173 37.839 1.00 48.50 88 GLU A CA 1
ATOM 688 C C . GLU A 1 88 ? -30.365 4.865 37.899 1.00 48.50 88 GLU A C 1
ATOM 690 O O . GLU A 1 88 ? -30.461 4.169 36.857 1.00 48.50 88 GLU A O 1
#

Sequence (88 aa):
MDVTEGEDEDPEYIKIIGTSTIQLPSGLPMSSPIEITISYDKNGIVHTRAKDLFNDIDLGEMVIERQSNLTQQEFEVKKETLLSIEVE

Organism: NCBI:txid217031

InterPro domains:
  IPR029047 Heat shock protein 70kD, peptide-binding domain superfamily [G3DSA:2.60.34.10] (1-87)
  IPR029047 Heat shock protein 70kD, peptide-binding domain superfamily [SSF100920] (2-82)

pLDDT: mean 87.09, std 10.29, range [48.5, 96.81]

Solvent-accessible surface area (backbone atoms only — not comparable to full-atom values): 5649 Å² total; per-residue (Å²): 90,77,42,71,54,63,95,53,88,51,74,90,67,34,43,79,67,41,78,52,85,75,73,76,68,86,86,66,61,88,88,58,54,70,48,75,48,79,47,67,52,97,85,63,37,37,40,39,36,37,30,36,64,76,82,71,40,81,51,51,73,50,78,36,70,68,76,90,53,72,50,76,68,56,44,54,54,50,52,54,54,61,73,68,59,81,85,131

Foldseek 3Di:
DWDWDDPDPDPVGIDGQDDDDFDDDPPPDPPQDKDWDWDADPVRWIKIWIARPVVRDTRDIDIGDGPVDDDPVRVVVVVVVVVPDDDD

Secondary structure (DSSP, 8-state):
-EEEE-S-SSTTSSEEEEE--PPPPTTPPTT--EEEEEEE-TT--EEEEEEETTTTEEEEEEEE--TTSPPHHHHHHHHHHHHT----